Protein AF-A0A643FZP8-F1 (afdb_monomer_lite)

Organism: NCBI:txid68895

pLDDT: mean 71.62, std 15.37, range [49.94, 96.0]

Secondary structure (DSSP, 8-state):
-EEEEEEE-TTS-EEEEEEEHHHHHHHHSPPP--S---PPP------------SS------

Sequence (61 aa):
MSVTLRYWSEDGDEETVNVSSAQLLSQIAPQPPSRSQKPPPATEEKPIKWTIPDNPPGDFA

Foldseek 3Di:
DWDKDWDADPVRDIDIDIGDPVVVCVVVPDPDPPPDDDDDPDPPPPPPPPDPPPDDPDDPD

Structure (mmCIF, N/CA/C/O backbone):
data_AF-A0A643FZP8-F1
#
_entry.id   AF-A0A643FZP8-F1
#
loop_
_atom_site.group_PDB
_atom_site.id
_atom_site.type_symbol
_atom_site.label_atom_id
_atom_site.label_alt_id
_atom_site.label_comp_id
_atom_site.label_asym_id
_atom_site.label_entity_id
_atom_site.label_seq_id
_atom_site.pdbx_PDB_ins_code
_atom_site.Cartn_x
_atom_site.Cartn_y
_atom_site.Cartn_z
_atom_site.occupancy
_atom_site.B_iso_or_equiv
_atom_site.auth_seq_id
_atom_site.auth_comp_id
_atom_site.auth_asym_id
_atom_site.auth_atom_id
_atom_site.pdbx_PDB_model_num
ATOM 1 N N . MET A 1 1 ? -7.139 -5.599 11.411 1.00 78.75 1 MET A N 1
ATOM 2 C CA . MET A 1 1 ? -7.379 -5.072 10.052 1.00 78.75 1 MET A CA 1
ATOM 3 C C . MET A 1 1 ? -6.055 -4.541 9.528 1.00 78.75 1 MET A C 1
ATOM 5 O O . MET A 1 1 ? -5.321 -3.949 10.317 1.00 78.75 1 MET A O 1
ATOM 9 N N . SER A 1 2 ? -5.707 -4.819 8.274 1.00 87.94 2 SER A N 1
ATOM 10 C CA . SER A 1 2 ? -4.476 -4.334 7.645 1.00 87.94 2 SER A CA 1
ATOM 11 C C . SER A 1 2 ? -4.765 -3.822 6.239 1.00 87.94 2 SER A C 1
ATOM 13 O O . SER A 1 2 ? -5.800 -4.152 5.659 1.00 87.94 2 SER A O 1
ATOM 15 N N . VAL A 1 3 ? -3.883 -2.967 5.733 1.00 87.69 3 VAL A N 1
ATOM 16 C CA . VAL A 1 3 ? -3.975 -2.387 4.392 1.00 87.69 3 VAL A CA 1
ATOM 17 C C . VAL A 1 3 ? -2.691 -2.686 3.627 1.00 87.69 3 VAL A C 1
ATOM 19 O O . VAL A 1 3 ? -1.616 -2.796 4.218 1.00 87.69 3 VAL A O 1
ATOM 22 N N . THR A 1 4 ? -2.808 -2.829 2.313 1.00 93.12 4 THR A N 1
ATOM 23 C CA . THR A 1 4 ? -1.669 -3.057 1.422 1.00 93.12 4 THR A CA 1
ATOM 24 C C . THR A 1 4 ? -1.325 -1.751 0.726 1.00 93.12 4 THR A C 1
ATOM 26 O O . THR A 1 4 ? -2.177 -1.168 0.058 1.00 93.12 4 THR A O 1
ATOM 29 N N . LEU A 1 5 ? -0.087 -1.294 0.88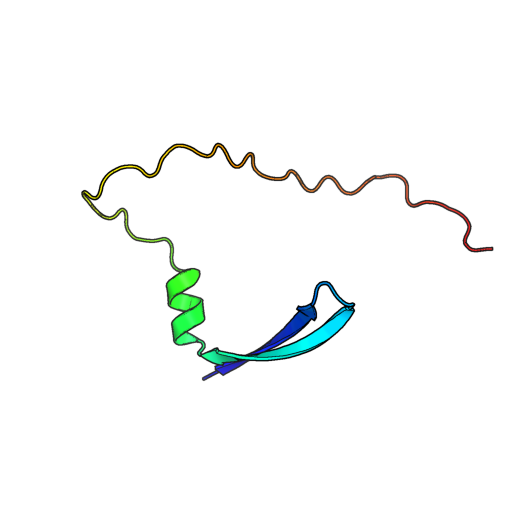9 1.00 89.31 5 LEU A N 1
ATOM 30 C CA . LEU A 1 5 ? 0.443 -0.113 0.216 1.00 89.31 5 LEU A CA 1
ATOM 31 C C . LEU A 1 5 ? 1.316 -0.562 -0.954 1.00 89.31 5 LEU A C 1
ATOM 33 O O . LEU A 1 5 ? 2.127 -1.471 -0.790 1.00 89.31 5 LEU A O 1
ATOM 37 N N . ARG A 1 6 ? 1.133 0.073 -2.113 1.00 94.25 6 ARG A N 1
ATOM 38 C CA . ARG A 1 6 ? 1.989 -0.074 -3.297 1.00 94.25 6 ARG A CA 1
ATOM 39 C C . ARG A 1 6 ? 2.875 1.157 -3.406 1.00 94.25 6 ARG A C 1
ATOM 41 O O . ARG A 1 6 ? 2.363 2.269 -3.270 1.00 94.25 6 ARG A O 1
ATOM 48 N N . TYR A 1 7 ? 4.164 0.957 -3.633 1.00 91.25 7 TYR A N 1
ATOM 49 C CA . TYR A 1 7 ? 5.115 2.038 -3.860 1.00 91.25 7 TYR A CA 1
ATOM 50 C C . TYR A 1 7 ? 6.097 1.660 -4.967 1.00 91.25 7 TYR A C 1
ATOM 52 O O . TYR A 1 7 ? 6.268 0.482 -5.274 1.00 91.25 7 TYR A O 1
ATOM 60 N N . TRP A 1 8 ? 6.709 2.676 -5.568 1.00 96.00 8 TRP A N 1
ATOM 61 C CA . TRP A 1 8 ? 7.803 2.504 -6.516 1.00 96.00 8 TRP A CA 1
ATOM 62 C C . TRP A 1 8 ? 9.115 2.852 -5.826 1.00 96.00 8 TRP A C 1
ATOM 64 O O . TRP A 1 8 ? 9.209 3.898 -5.176 1.00 96.00 8 TRP A O 1
ATOM 74 N N . SER A 1 9 ? 10.095 1.966 -5.950 1.00 90.69 9 SER A N 1
ATOM 75 C CA . SER A 1 9 ? 11.467 2.193 -5.499 1.00 90.69 9 SER A CA 1
ATOM 76 C C . SER A 1 9 ? 12.196 3.152 -6.443 1.00 90.69 9 SER A C 1
ATOM 78 O O . SER A 1 9 ? 11.714 3.445 -7.538 1.00 90.69 9 SER A O 1
ATOM 80 N N . GLU A 1 10 ? 13.349 3.676 -6.019 1.00 90.38 10 GLU A N 1
ATOM 81 C CA . GLU A 1 10 ? 14.140 4.629 -6.819 1.00 90.38 10 GLU A CA 1
ATOM 82 C C . GLU A 1 10 ? 14.551 4.041 -8.181 1.00 90.38 10 GLU A C 1
ATOM 84 O O . GLU A 1 10 ? 14.541 4.746 -9.189 1.00 90.38 10 GLU A O 1
ATOM 89 N N . ASP A 1 11 ? 14.796 2.730 -8.227 1.00 91.75 11 ASP A N 1
ATOM 90 C CA . ASP A 1 11 ? 15.095 1.961 -9.440 1.00 91.75 11 ASP A CA 1
ATOM 91 C C . ASP A 1 11 ? 13.872 1.734 -10.358 1.00 91.75 11 ASP A C 1
ATOM 93 O O . ASP A 1 11 ? 14.009 1.245 -11.480 1.00 91.75 11 ASP A O 1
ATOM 97 N N . GLY A 1 12 ? 12.670 2.124 -9.918 1.00 90.62 12 GLY A N 1
ATOM 98 C CA . GLY A 1 12 ? 11.418 1.985 -10.667 1.00 90.62 12 GLY A CA 1
ATOM 99 C C . GLY A 1 12 ? 10.680 0.662 -10.447 1.00 90.62 12 GLY A C 1
ATOM 100 O O . GLY A 1 12 ? 9.633 0.444 -11.060 1.00 90.62 12 GLY A O 1
ATOM 101 N N . ASP A 1 13 ? 11.179 -0.203 -9.565 1.00 92.88 13 ASP A N 1
ATOM 102 C CA . ASP A 1 13 ? 10.505 -1.442 -9.183 1.00 92.88 13 ASP A CA 1
ATOM 103 C C . ASP A 1 13 ? 9.253 -1.169 -8.344 1.00 92.88 13 ASP A C 1
ATOM 105 O O . ASP A 1 13 ? 9.262 -0.341 -7.431 1.00 92.88 13 ASP A O 1
ATOM 109 N N . GLU A 1 14 ? 8.164 -1.879 -8.644 1.00 94.06 14 GLU A N 1
ATOM 110 C CA . GLU A 1 14 ? 6.938 -1.813 -7.852 1.00 94.06 14 GLU A CA 1
ATOM 111 C C . GLU A 1 14 ? 6.985 -2.826 -6.706 1.00 94.06 14 GLU A C 1
ATOM 113 O O . GLU A 1 14 ? 7.100 -4.033 -6.924 1.00 94.06 14 GLU A O 1
ATOM 118 N N . GLU A 1 15 ? 6.801 -2.338 -5.485 1.00 94.06 15 GLU A N 1
ATOM 119 C CA . GLU A 1 15 ? 6.780 -3.152 -4.280 1.00 94.06 15 GLU A CA 1
ATOM 120 C C . GLU A 1 15 ? 5.479 -2.971 -3.493 1.00 94.06 15 GLU A C 1
ATOM 122 O O . GLU A 1 15 ? 4.773 -1.959 -3.579 1.00 94.06 15 GLU A O 1
ATOM 127 N N . THR A 1 16 ? 5.149 -3.988 -2.696 1.00 94.12 16 THR A N 1
ATOM 128 C CA . THR A 1 16 ? 3.969 -3.983 -1.828 1.00 94.12 16 THR A CA 1
ATOM 129 C C . THR A 1 16 ? 4.353 -4.246 -0.387 1.00 94.12 16 THR A C 1
ATOM 131 O O . THR A 1 16 ? 5.015 -5.241 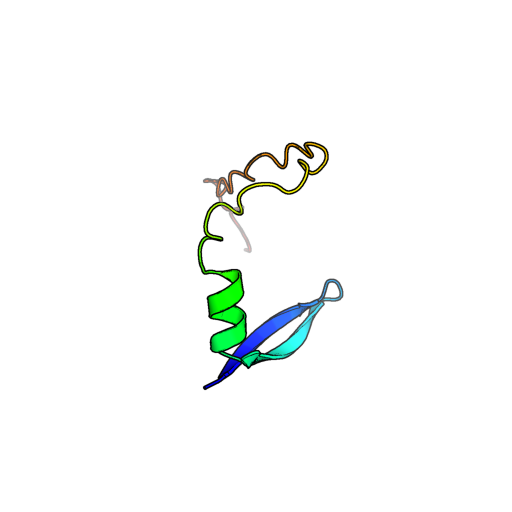-0.096 1.00 94.12 16 THR A O 1
ATOM 134 N N . VAL A 1 17 ? 3.837 -3.432 0.532 1.00 91.38 17 VAL A N 1
ATOM 135 C CA . VAL A 1 17 ? 3.976 -3.653 1.975 1.00 91.38 17 VAL A CA 1
ATOM 136 C C . VAL A 1 17 ? 2.606 -3.776 2.638 1.00 91.38 17 VAL A C 1
ATOM 138 O O . VAL A 1 17 ? 1.683 -3.007 2.363 1.00 91.38 17 VAL A O 1
ATOM 141 N N . ASN A 1 18 ? 2.452 -4.774 3.512 1.00 92.88 18 ASN A N 1
ATOM 142 C CA . ASN A 1 18 ? 1.248 -4.951 4.320 1.00 92.88 18 ASN A CA 1
ATOM 143 C C . ASN A 1 18 ? 1.455 -4.274 5.677 1.00 92.88 18 ASN A C 1
ATOM 145 O O . ASN A 1 18 ? 2.338 -4.669 6.437 1.00 92.88 18 ASN A O 1
ATOM 149 N N . VAL A 1 19 ? 0.648 -3.261 5.981 1.00 87.75 19 VAL A N 1
ATOM 150 C CA . VAL A 1 19 ? 0.750 -2.499 7.228 1.00 87.75 19 VAL A CA 1
ATOM 151 C C . VAL A 1 19 ? -0.521 -2.639 8.054 1.00 87.75 19 VAL A C 1
ATOM 153 O O . VAL A 1 19 ? -1.648 -2.587 7.552 1.00 87.75 19 VAL A O 1
ATOM 156 N N . SER A 1 20 ? -0.347 -2.822 9.361 1.00 90.06 20 SER A N 1
ATOM 157 C CA . SER A 1 20 ? -1.470 -2.869 10.296 1.00 90.06 20 SER A CA 1
ATOM 158 C C .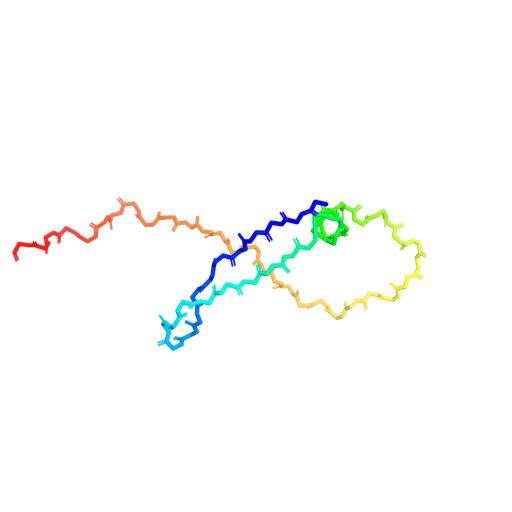 SER A 1 20 ? -2.129 -1.496 10.395 1.00 90.06 20 SER A C 1
ATOM 160 O O . SER A 1 20 ? -1.450 -0.489 10.606 1.00 90.06 20 SER A O 1
ATOM 162 N N . SER A 1 21 ? -3.462 -1.450 10.329 1.00 82.31 21 SER A N 1
ATOM 163 C CA . SER A 1 21 ? -4.215 -0.197 10.466 1.00 82.31 21 SER A CA 1
ATOM 164 C C . SER A 1 21 ? -3.927 0.504 11.801 1.00 82.31 21 SER A C 1
ATOM 166 O O . SER A 1 21 ? -3.931 1.728 11.864 1.00 82.31 21 SER A O 1
ATOM 168 N N . ALA A 1 22 ? -3.616 -0.257 12.858 1.00 80.19 22 ALA A N 1
ATOM 169 C CA . ALA A 1 22 ? -3.246 0.295 14.160 1.00 80.19 22 ALA A CA 1
ATOM 170 C C . ALA A 1 22 ? -1.901 1.043 14.126 1.00 80.19 22 ALA A C 1
ATOM 172 O O . ALA A 1 22 ? -1.785 2.104 14.729 1.00 80.19 22 ALA A O 1
ATOM 173 N N . GLN A 1 23 ? -0.909 0.531 13.388 1.00 79.94 23 GLN A N 1
ATOM 174 C CA . GLN A 1 23 ? 0.391 1.198 13.249 1.00 79.94 23 GLN A CA 1
ATOM 175 C C . GLN A 1 23 ? 0.286 2.487 12.435 1.00 79.94 23 GLN A C 1
ATOM 177 O O . GLN A 1 23 ? 0.906 3.482 12.802 1.00 79.94 23 GLN A O 1
ATOM 182 N N . LEU A 1 24 ? -0.526 2.493 11.372 1.00 78.88 24 LEU A N 1
ATOM 183 C CA . LEU A 1 24 ? -0.801 3.713 10.610 1.00 78.88 24 LEU A CA 1
ATOM 184 C C . LEU A 1 24 ? -1.464 4.769 11.491 1.00 78.88 24 LEU A C 1
ATOM 186 O O . LEU A 1 24 ? -1.000 5.902 11.551 1.00 78.88 24 LEU A O 1
ATOM 190 N N . LEU A 1 25 ? -2.503 4.392 12.238 1.00 76.06 25 LEU A N 1
ATOM 191 C CA . LEU A 1 25 ? -3.191 5.318 13.135 1.00 76.06 25 LEU A CA 1
ATOM 192 C C . LEU A 1 25 ? -2.255 5.906 14.198 1.00 76.06 25 LEU A C 1
ATOM 194 O O . LEU A 1 25 ? -2.388 7.081 14.515 1.00 76.06 25 LEU A O 1
ATOM 198 N N . SER A 1 26 ? -1.277 5.148 14.704 1.00 76.38 26 SER A N 1
ATOM 199 C CA . SER A 1 26 ? -0.274 5.677 15.638 1.00 76.38 26 SER A CA 1
ATOM 200 C C . SER A 1 26 ? 0.678 6.708 15.020 1.00 76.38 26 SER A C 1
ATOM 202 O O . SER A 1 26 ? 1.171 7.561 15.751 1.00 76.38 26 SER A O 1
ATOM 204 N N . GLN A 1 27 ? 0.942 6.647 13.711 1.00 69.69 27 GLN A N 1
ATOM 205 C CA . GLN A 1 27 ? 1.775 7.638 13.014 1.00 69.69 27 GLN A CA 1
ATOM 206 C C . GLN A 1 27 ? 0.985 8.884 12.599 1.00 69.69 27 GLN A C 1
ATOM 208 O O . GLN A 1 27 ? 1.539 9.977 12.557 1.00 69.69 27 GLN A O 1
ATOM 213 N N . ILE A 1 28 ? -0.305 8.718 12.289 1.00 68.06 28 ILE A N 1
ATOM 214 C CA . ILE A 1 28 ? -1.186 9.805 11.834 1.00 68.06 28 ILE A CA 1
ATOM 215 C C . ILE A 1 28 ? -1.791 10.560 13.023 1.00 68.06 28 ILE A C 1
ATOM 217 O O . ILE A 1 28 ? -2.145 11.733 12.901 1.00 68.06 28 ILE A O 1
ATOM 221 N N . ALA A 1 29 ? -1.930 9.898 14.177 1.00 65.69 29 ALA A N 1
ATOM 222 C CA . ALA A 1 29 ? -2.407 10.545 15.385 1.00 65.69 29 ALA A CA 1
ATOM 223 C C . ALA A 1 29 ? -1.492 11.739 15.700 1.00 65.69 29 ALA A C 1
ATOM 225 O O . ALA A 1 29 ? -0.280 11.545 15.838 1.00 65.69 29 ALA A O 1
ATOM 226 N N . PRO A 1 30 ? -2.039 12.964 15.830 1.00 57.28 30 PRO A N 1
ATOM 227 C CA . PRO A 1 30 ? -1.257 14.088 16.308 1.00 57.28 30 PRO A CA 1
ATOM 228 C C . PRO A 1 30 ? -0.682 13.670 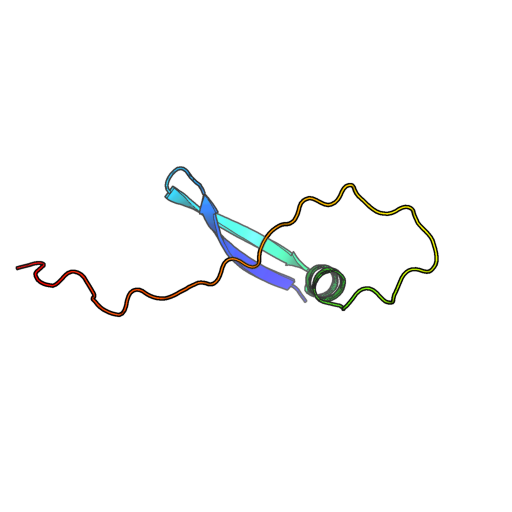17.654 1.00 57.28 30 PRO A C 1
ATOM 230 O O . PRO A 1 30 ? -1.434 13.353 18.580 1.00 57.28 30 PRO A O 1
ATOM 233 N N . GLN A 1 31 ? 0.647 13.591 17.733 1.00 60.62 31 GLN A N 1
ATOM 234 C CA . GLN A 1 31 ? 1.316 13.307 18.991 1.00 60.62 31 GLN A CA 1
ATOM 235 C C . GLN A 1 31 ? 0.741 14.294 20.016 1.00 60.62 31 GLN A C 1
ATOM 237 O O . GLN A 1 31 ? 0.801 15.506 19.771 1.00 60.62 31 GLN A O 1
ATOM 242 N N . PRO A 1 32 ? 0.139 13.831 21.132 1.00 58.34 32 PRO A N 1
ATOM 243 C CA . PRO A 1 32 ? -0.169 14.745 22.219 1.00 58.34 32 PRO A CA 1
ATOM 244 C C . PRO A 1 32 ? 1.141 15.462 22.551 1.00 58.34 32 PRO A C 1
ATOM 246 O O . PRO A 1 32 ? 2.187 14.811 22.485 1.00 58.34 32 PRO A O 1
ATOM 249 N N . PRO A 1 33 ? 1.135 16.775 22.842 1.00 54.81 33 PRO A N 1
ATOM 250 C CA . PRO A 1 33 ? 2.366 17.492 23.130 1.00 54.81 33 PRO A CA 1
ATOM 251 C C . PRO A 1 33 ? 3.069 16.783 24.288 1.00 54.81 33 PRO A C 1
ATOM 253 O O . PRO A 1 33 ? 2.668 16.904 25.447 1.00 54.81 33 PRO A O 1
ATOM 256 N N . SER A 1 34 ? 4.084 15.981 23.954 1.00 52.03 34 SER A N 1
ATOM 257 C CA . SER A 1 34 ? 4.897 15.260 24.915 1.00 52.03 34 SER A CA 1
ATOM 258 C C . SER A 1 34 ? 5.617 16.319 25.717 1.00 52.03 34 SER A C 1
ATOM 260 O O . SER A 1 34 ? 6.548 16.978 25.252 1.00 52.03 34 SER A O 1
ATOM 262 N N . ARG A 1 35 ? 5.119 16.535 26.930 1.00 56.53 35 ARG A N 1
ATOM 263 C CA . ARG A 1 35 ? 5.755 17.373 27.927 1.00 56.53 35 ARG A CA 1
ATOM 264 C C . ARG A 1 35 ? 7.160 16.813 28.159 1.00 56.53 35 ARG A C 1
ATOM 266 O O . ARG A 1 35 ? 7.315 15.749 28.746 1.00 56.53 35 ARG A O 1
ATOM 273 N N . SER A 1 36 ? 8.149 17.577 27.702 1.00 56.22 36 SER A N 1
ATOM 274 C CA . SER A 1 36 ? 9.576 17.451 28.005 1.00 56.22 36 SER A CA 1
ATOM 275 C C . SER A 1 36 ? 10.316 16.248 27.422 1.00 56.22 36 SER A C 1
ATOM 277 O O . SER A 1 36 ? 10.666 15.353 28.179 1.00 56.22 36 SER A O 1
ATOM 279 N N . GLN A 1 37 ? 10.738 16.317 26.153 1.00 52.94 37 GLN A N 1
ATOM 280 C CA . GLN A 1 37 ? 12.076 15.857 25.749 1.00 52.94 37 GLN A CA 1
ATOM 281 C C . GLN A 1 37 ? 12.667 16.814 24.695 1.00 52.94 37 GLN A C 1
ATOM 283 O O . GLN A 1 37 ? 11.985 17.244 23.774 1.00 52.94 37 GLN A O 1
ATOM 288 N N . LYS A 1 38 ? 13.920 17.206 24.954 1.00 52.06 38 LYS A N 1
ATOM 289 C CA . LYS A 1 38 ? 14.867 18.080 24.231 1.00 52.06 38 LYS A CA 1
ATOM 290 C C . LYS A 1 38 ? 14.531 18.384 22.748 1.00 52.06 38 LYS A C 1
ATOM 292 O O . LYS A 1 38 ? 14.284 17.443 22.001 1.00 52.06 38 LYS A O 1
ATOM 297 N N . PRO A 1 39 ? 14.602 19.655 22.294 1.00 52.38 39 PRO A N 1
ATOM 298 C CA . PRO A 1 39 ? 14.354 19.988 20.892 1.00 52.38 39 PRO A CA 1
ATOM 299 C C . PRO A 1 39 ? 15.354 19.255 19.976 1.00 52.38 39 PRO A C 1
ATOM 301 O O . PRO A 1 39 ? 16.553 19.258 20.283 1.00 52.38 39 PRO A O 1
ATOM 304 N N . PRO A 1 40 ? 14.906 18.633 18.868 1.00 59.69 40 PRO A N 1
ATOM 305 C CA . PRO A 1 40 ? 15.814 18.240 17.796 1.00 59.69 40 PRO A CA 1
ATOM 306 C C . PRO A 1 40 ? 16.478 19.500 17.210 1.00 59.69 40 PRO A C 1
ATOM 308 O O . PRO A 1 40 ? 15.892 20.586 17.286 1.00 59.69 40 PRO A O 1
ATOM 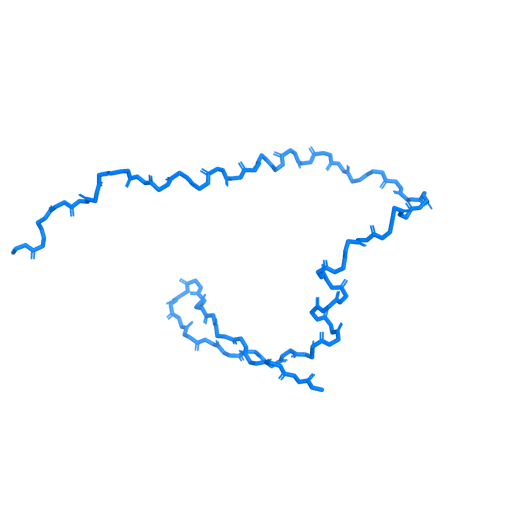311 N N . PRO A 1 41 ? 17.704 19.409 16.657 1.00 49.94 41 PRO A N 1
ATOM 312 C CA . PRO A 1 41 ? 18.283 20.529 15.927 1.00 49.94 41 PRO A CA 1
ATOM 313 C C . PRO A 1 41 ? 17.306 20.937 14.822 1.00 49.94 41 PRO A C 1
ATOM 315 O O . PRO A 1 41 ? 16.773 20.083 14.116 1.00 49.94 41 PRO A O 1
ATOM 318 N N . ALA A 1 42 ? 17.035 22.237 14.727 1.00 53.53 42 ALA A N 1
ATOM 319 C CA . ALA A 1 42 ? 16.139 22.807 13.738 1.00 53.53 42 ALA A CA 1
ATOM 320 C C . ALA A 1 42 ? 16.710 22.581 12.332 1.00 53.53 42 ALA A C 1
ATOM 322 O O . ALA A 1 42 ? 17.445 23.411 11.803 1.00 53.53 42 ALA A O 1
ATOM 323 N N . THR A 1 43 ? 16.379 21.450 11.719 1.00 55.25 43 THR A N 1
ATOM 324 C CA . THR A 1 43 ? 16.343 21.370 10.267 1.00 55.25 43 THR A CA 1
ATOM 325 C C . THR A 1 43 ? 15.025 22.011 9.877 1.00 55.25 43 THR A C 1
ATOM 327 O O . THR A 1 43 ? 13.957 21.431 10.043 1.00 55.25 43 THR A O 1
ATOM 330 N N . GLU A 1 44 ? 15.111 23.274 9.471 1.00 53.03 44 GLU A N 1
ATOM 331 C CA . GLU A 1 44 ? 14.039 24.028 8.834 1.00 53.03 44 GLU A CA 1
ATOM 332 C C . GLU A 1 44 ? 13.685 23.322 7.514 1.00 53.03 44 GLU A C 1
ATOM 334 O O . GLU A 1 44 ? 14.103 23.727 6.431 1.00 53.03 44 GLU A O 1
ATOM 339 N N . GLU A 1 45 ? 12.966 22.202 7.601 1.00 59.25 45 GLU A N 1
ATOM 340 C CA . GLU A 1 45 ? 12.320 21.584 6.454 1.00 59.25 45 GLU A CA 1
ATOM 341 C C . GLU A 1 45 ? 11.158 22.504 6.085 1.00 59.25 45 GLU A C 1
ATOM 343 O O . GLU A 1 45 ? 10.053 22.438 6.625 1.00 59.25 45 GLU A O 1
ATOM 348 N N . LYS A 1 46 ? 11.469 23.485 5.232 1.00 59.50 46 LYS A N 1
ATOM 349 C CA . LYS A 1 46 ? 10.473 24.370 4.636 1.00 59.50 46 LYS A CA 1
ATOM 350 C C . LYS A 1 46 ? 9.379 23.491 4.032 1.00 59.50 46 LYS A C 1
ATOM 352 O O . LYS A 1 46 ? 9.717 22.562 3.298 1.00 59.50 46 LYS A O 1
ATOM 357 N N . PRO A 1 47 ? 8.091 23.784 4.283 1.00 60.25 47 PRO A N 1
ATOM 358 C CA . PRO A 1 47 ? 7.013 23.044 3.652 1.00 60.25 47 PRO A CA 1
ATOM 359 C C . PRO A 1 47 ? 7.215 23.139 2.143 1.00 60.25 47 PRO A C 1
ATOM 361 O O . PRO A 1 47 ? 7.200 24.237 1.577 1.00 60.25 47 PRO A O 1
ATOM 364 N N . ILE A 1 48 ? 7.468 21.996 1.506 1.00 63.75 48 ILE A N 1
ATOM 365 C CA . ILE A 1 48 ? 7.567 21.899 0.055 1.00 63.75 48 ILE A CA 1
ATOM 366 C C . ILE A 1 48 ? 6.197 22.312 -0.467 1.00 63.75 48 ILE A C 1
ATOM 368 O O . ILE A 1 48 ? 5.225 21.559 -0.422 1.00 63.75 48 ILE A O 1
ATOM 372 N N . LYS A 1 49 ? 6.097 23.571 -0.892 1.00 61.38 49 LYS A N 1
ATOM 373 C CA . LYS A 1 49 ? 4.925 24.092 -1.573 1.00 61.38 49 LYS A CA 1
ATOM 374 C C . LYS A 1 49 ? 4.899 23.418 -2.937 1.00 61.38 49 LYS A C 1
ATOM 376 O O . LYS A 1 49 ? 5.510 23.917 -3.881 1.00 61.38 49 LYS A O 1
ATOM 381 N N . TRP A 1 50 ? 4.218 22.278 -3.018 1.00 62.19 50 TRP A N 1
ATOM 382 C CA . TRP A 1 50 ? 3.880 21.608 -4.268 1.00 62.19 50 TRP A CA 1
ATOM 383 C C . TRP A 1 50 ? 3.038 22.569 -5.107 1.00 62.19 50 TRP A C 1
ATOM 385 O O . TRP A 1 50 ? 1.819 22.648 -4.979 1.00 62.19 50 TRP A O 1
ATOM 395 N N . THR A 1 51 ? 3.716 23.389 -5.902 1.00 66.69 51 THR A N 1
ATOM 396 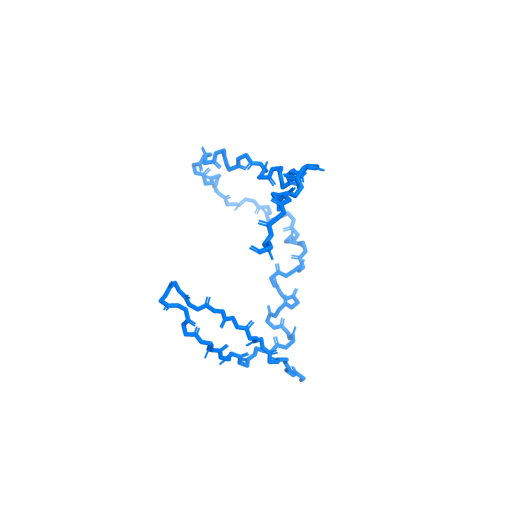C CA . THR A 1 51 ? 3.083 24.300 -6.847 1.00 66.69 51 THR A CA 1
ATOM 397 C C . THR A 1 51 ? 3.041 23.527 -8.152 1.00 66.69 51 THR A C 1
ATOM 399 O O . THR A 1 51 ? 4.083 23.325 -8.770 1.00 66.69 51 THR A O 1
ATOM 402 N N . ILE A 1 52 ? 1.866 23.010 -8.516 1.00 71.62 52 ILE A N 1
ATOM 403 C CA . ILE A 1 52 ? 1.669 22.365 -9.817 1.00 71.62 52 ILE A CA 1
ATOM 404 C C . ILE A 1 52 ? 2.010 23.421 -10.880 1.00 71.62 52 ILE A C 1
ATOM 406 O O . ILE A 1 52 ? 1.444 24.516 -10.819 1.00 71.62 52 ILE A O 1
ATOM 410 N N . PRO A 1 53 ? 2.958 23.165 -11.799 1.00 63.44 53 PRO A N 1
ATOM 411 C CA . PRO A 1 53 ? 3.217 24.093 -12.888 1.00 63.44 53 PRO A CA 1
ATOM 412 C C . PRO A 1 53 ? 1.950 24.207 -13.745 1.00 63.44 53 PRO A C 1
ATOM 414 O O . PRO A 1 53 ? 1.462 23.213 -14.272 1.00 63.44 53 PRO A O 1
ATOM 417 N N . ASP A 1 54 ? 1.418 25.424 -13.869 1.00 62.00 54 ASP A N 1
ATOM 418 C CA . ASP A 1 54 ? 0.172 25.738 -14.592 1.00 62.00 54 ASP A CA 1
ATOM 419 C C . ASP A 1 54 ? 0.280 25.510 -16.115 1.00 62.00 54 ASP A C 1
ATOM 421 O O . ASP A 1 54 ? -0.716 25.511 -16.829 1.00 62.00 54 ASP A O 1
ATOM 425 N N . ASN A 1 55 ? 1.494 25.275 -16.624 1.00 59.66 55 ASN A N 1
ATOM 426 C CA . ASN A 1 55 ? 1.754 25.026 -18.035 1.00 59.66 55 ASN A CA 1
ATOM 427 C C . ASN A 1 55 ? 2.218 23.570 -18.231 1.00 59.66 55 ASN A C 1
ATOM 429 O O . ASN A 1 55 ? 3.412 23.294 -18.058 1.00 59.66 55 ASN A O 1
ATOM 433 N N . PRO A 1 56 ? 1.320 22.616 -18.545 1.00 66.31 56 PRO A N 1
ATOM 434 C CA . PRO A 1 56 ? 1.755 21.290 -18.965 1.00 66.31 56 PRO A CA 1
ATOM 435 C C . PRO A 1 56 ? 2.606 21.438 -20.239 1.00 66.31 56 PRO A C 1
ATOM 437 O O . PRO A 1 56 ? 2.222 22.216 -21.115 1.00 66.31 56 PRO A O 1
ATOM 440 N N . PRO A 1 57 ? 3.755 20.743 -20.375 1.00 60.59 57 PRO A N 1
ATOM 441 C CA . PRO A 1 57 ? 4.475 20.716 -21.641 1.00 60.59 57 PRO A CA 1
ATOM 442 C C . PRO A 1 57 ? 3.535 20.141 -22.703 1.00 60.59 57 PRO A C 1
ATOM 444 O O . PRO A 1 57 ? 3.185 18.961 -22.681 1.00 60.59 57 PRO A O 1
ATOM 447 N N . GLY A 1 58 ? 3.051 21.031 -23.566 1.00 58.28 58 GLY A N 1
ATOM 448 C CA . GLY A 1 58 ? 2.264 20.681 -24.730 1.00 58.28 58 GLY A CA 1
ATOM 449 C C . GLY A 1 58 ? 3.109 19.901 -25.729 1.00 58.28 58 GLY A C 1
ATOM 450 O O . GLY A 1 58 ? 4.309 20.142 -25.854 1.00 58.28 58 GLY A O 1
ATOM 451 N N . ASP A 1 59 ? 2.416 19.031 -26.459 1.00 58.62 59 ASP A N 1
ATOM 452 C CA . ASP A 1 59 ? 2.879 18.324 -27.654 1.00 58.62 59 ASP A CA 1
ATOM 453 C C . ASP A 1 59 ? 3.745 17.072 -27.407 1.00 58.62 59 ASP A C 1
ATOM 455 O O . ASP A 1 59 ? 4.962 17.059 -27.564 1.00 58.62 59 ASP A O 1
ATOM 459 N N . PHE A 1 60 ? 3.069 15.967 -27.072 1.00 63.12 60 PHE A N 1
ATOM 460 C CA . PHE A 1 60 ? 3.512 14.621 -27.459 1.00 63.12 60 PHE A CA 1
ATOM 461 C C . PHE A 1 60 ? 2.833 14.239 -28.789 1.00 63.12 60 PHE A C 1
ATOM 463 O O . PHE A 1 60 ? 2.061 13.277 -28.832 1.00 63.12 60 PHE A O 1
ATOM 470 N N . ALA A 1 61 ? 3.032 15.054 -29.831 1.00 51.47 61 ALA A N 1
ATOM 471 C CA . ALA A 1 61 ? 2.643 14.711 -31.200 1.00 51.47 61 ALA A CA 1
ATOM 472 C C . ALA A 1 61 ? 3.713 13.842 -31.876 1.00 51.47 61 ALA A C 1
ATOM 474 O O . ALA A 1 61 ? 4.917 14.041 -31.590 1.00 51.47 61 ALA A O 1
#

Radius of gyration: 19.04 Å; chains: 1; bounding box: 26×31×59 Å